Protein AF-A0A212EVF3-F1 (afdb_monomer_lite)

Organism: NCBI:txid278856

InterPro domains:
  IPR004855 Transcription factor IIA, alpha/beta subunit [PF03153] (1-49)
  IPR004855 Transcription factor IIA, alpha/beta subunit [PTHR12694] (2-49)
  IPR009088 Transcription factor IIA, beta-barrel [G3DSA:2.30.18.10] (3-49)
  IPR009088 Transcription factor IIA, beta-barrel [SSF50784] (2-49)

Structure (mmCIF, N/CA/C/O backbone):
data_AF-A0A212EVF3-F1
#
_entry.id   AF-A0A212EVF3-F1
#
loop_
_atom_site.group_PDB
_atom_site.id
_atom_site.type_symbol
_atom_site.label_atom_id
_atom_site.label_alt_id
_atom_site.label_comp_id
_atom_site.label_asym_id
_atom_site.label_entity_id
_atom_site.label_seq_id
_atom_site.pdbx_PDB_ins_code
_atom_site.Cartn_x
_atom_site.Cartn_y
_atom_site.Cartn_z
_atom_site.occupancy
_atom_site.B_iso_or_equiv
_atom_site.auth_seq_id
_atom_site.auth_comp_id
_atom_site.auth_asym_id
_atom_site.auth_atom_id
_atom_site.pdbx_PDB_model_num
ATOM 1 N N . MET A 1 1 ? -9.594 -19.806 11.504 1.00 51.25 1 MET A N 1
ATOM 2 C CA . MET A 1 1 ? -9.602 -18.766 10.455 1.00 51.25 1 MET A CA 1
ATOM 3 C C . MET A 1 1 ? -8.591 -17.737 10.926 1.00 51.25 1 MET A C 1
ATOM 5 O O . MET A 1 1 ? -8.680 -17.368 12.086 1.00 51.25 1 MET A O 1
ATOM 9 N N . PHE A 1 2 ? -7.550 -17.431 10.155 1.00 61.06 2 PHE A N 1
ATOM 10 C CA . PHE A 1 2 ? -6.524 -16.487 10.606 1.00 61.06 2 PHE A CA 1
ATOM 11 C C . PHE A 1 2 ? -7.074 -15.073 10.423 1.00 61.06 2 PHE A C 1
ATOM 13 O O . PHE A 1 2 ? -7.209 -14.626 9.284 1.00 61.06 2 PHE A O 1
ATOM 20 N N . ASP A 1 3 ? -7.440 -14.408 11.517 1.00 58.47 3 ASP A N 1
ATOM 21 C CA . ASP A 1 3 ? -7.723 -12.977 11.481 1.00 58.47 3 ASP A CA 1
ATOM 22 C C . ASP A 1 3 ? -6.415 -12.257 11.148 1.00 58.47 3 ASP A C 1
ATOM 24 O O . ASP A 1 3 ? -5.37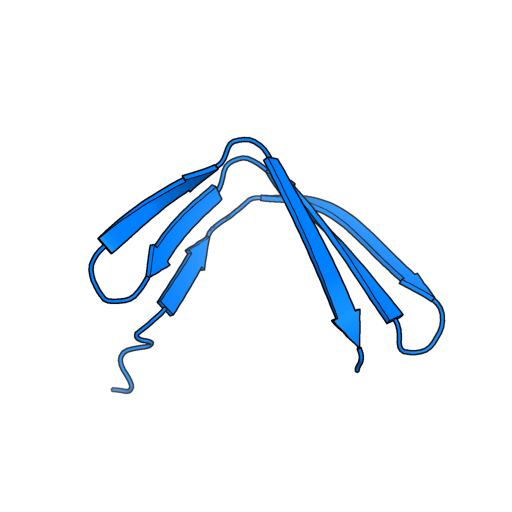8 -12.469 11.775 1.00 58.47 3 ASP A O 1
ATOM 28 N N . THR A 1 4 ? -6.429 -11.483 10.069 1.00 66.50 4 THR A N 1
ATOM 29 C CA . THR A 1 4 ? -5.299 -10.625 9.724 1.00 66.50 4 THR A CA 1
ATOM 30 C C . THR A 1 4 ? -5.439 -9.356 10.555 1.00 66.50 4 THR A C 1
ATOM 32 O O . THR A 1 4 ? -6.342 -8.568 10.297 1.00 66.50 4 THR A O 1
ATOM 35 N N . ASP A 1 5 ? -4.549 -9.153 11.530 1.00 78.50 5 ASP A N 1
ATOM 36 C CA . ASP A 1 5 ? -4.604 -8.017 12.472 1.00 78.50 5 ASP A CA 1
ATOM 37 C C . ASP A 1 5 ? -4.505 -6.635 11.801 1.00 78.50 5 ASP A C 1
ATOM 39 O O . ASP A 1 5 ? -4.877 -5.622 12.394 1.00 78.50 5 ASP A O 1
ATOM 43 N N . ASN A 1 6 ? -3.961 -6.576 10.579 1.00 91.38 6 ASN A N 1
ATOM 44 C CA . ASN A 1 6 ? -3.708 -5.336 9.853 1.00 91.38 6 ASN A CA 1
ATOM 45 C C . ASN A 1 6 ? -4.067 -5.481 8.371 1.00 91.38 6 ASN A C 1
ATOM 47 O O . ASN A 1 6 ? -3.410 -6.223 7.639 1.00 91.38 6 ASN A O 1
ATOM 51 N N . VAL A 1 7 ? -5.072 -4.742 7.907 1.00 94.75 7 VAL A N 1
ATOM 52 C CA . VAL A 1 7 ? -5.553 -4.787 6.520 1.00 94.75 7 VAL A CA 1
ATOM 53 C C . VAL A 1 7 ? -5.591 -3.383 5.932 1.00 94.75 7 VAL A C 1
ATOM 55 O O . VAL A 1 7 ? -6.050 -2.439 6.572 1.00 94.75 7 VAL A O 1
ATOM 58 N N . VAL A 1 8 ? -5.142 -3.254 4.683 1.00 96.94 8 VAL A N 1
ATOM 59 C CA . VAL A 1 8 ? -5.226 -2.021 3.894 1.00 96.94 8 VAL A CA 1
ATOM 60 C C . VAL A 1 8 ? -6.010 -2.303 2.618 1.00 96.94 8 VAL A C 1
ATOM 62 O O . VAL A 1 8 ? -5.610 -3.141 1.813 1.00 96.94 8 VAL A O 1
ATOM 65 N N . VAL A 1 9 ? -7.107 -1.577 2.416 1.00 97.44 9 VAL A N 1
ATOM 66 C CA . VAL A 1 9 ? -7.897 -1.582 1.180 1.00 97.44 9 VAL A CA 1
ATOM 67 C C . VAL A 1 9 ? -7.755 -0.214 0.533 1.00 97.44 9 VAL A C 1
ATOM 69 O O . VAL A 1 9 ? -8.058 0.797 1.157 1.00 97.44 9 VAL A O 1
ATOM 72 N N . CYS A 1 10 ? -7.266 -0.157 -0.702 1.00 98.25 10 CYS A N 1
ATOM 73 C CA . CYS A 1 10 ? -7.046 1.101 -1.414 1.00 98.25 10 CYS A CA 1
ATOM 74 C C . CYS A 1 10 ? -7.029 0.889 -2.929 1.00 98.25 10 CYS A C 1
ATOM 76 O O . CYS A 1 10 ? -7.007 -0.242 -3.418 1.00 98.25 10 CYS A O 1
ATOM 78 N N . GLN A 1 11 ? -7.013 1.992 -3.670 1.00 98.50 11 GLN A N 1
ATOM 79 C CA . GLN A 1 11 ? -6.750 1.996 -5.104 1.00 98.50 11 GLN A CA 1
ATOM 80 C C . GLN A 1 11 ? -5.277 2.335 -5.359 1.00 98.50 11 GLN A C 1
ATOM 82 O O . GLN A 1 11 ? -4.618 2.977 -4.539 1.00 98.50 11 GLN A O 1
ATOM 87 N N . TYR A 1 12 ? -4.749 1.945 -6.518 1.00 97.81 12 TYR A N 1
ATOM 88 C CA . TYR A 1 12 ? -3.414 2.355 -6.947 1.00 97.81 12 TYR A CA 1
ATOM 89 C C . TYR A 1 12 ? -3.500 3.415 -8.045 1.00 97.81 12 TYR A C 1
ATOM 91 O O . TYR A 1 12 ? -4.328 3.326 -8.949 1.00 97.81 12 TYR A O 1
ATOM 99 N N . ASP A 1 13 ? -2.609 4.401 -7.984 1.00 98.12 13 ASP A N 1
ATOM 100 C CA . ASP A 1 13 ? -2.352 5.312 -9.102 1.00 98.12 13 ASP A CA 1
ATOM 101 C C . ASP A 1 13 ? -1.225 4.773 -9.980 1.00 98.12 13 ASP A C 1
ATOM 103 O O . ASP A 1 13 ? -1.324 4.748 -11.207 1.00 98.12 13 ASP A O 1
ATOM 107 N N . LYS A 1 14 ? -0.124 4.336 -9.357 1.00 98.31 14 LYS A N 1
ATOM 108 C CA . LYS A 1 14 ? 1.064 3.888 -10.084 1.00 98.31 14 LYS A CA 1
ATOM 109 C C . LYS A 1 14 ? 1.868 2.893 -9.263 1.00 98.31 14 LYS A C 1
ATOM 111 O O . LYS A 1 14 ? 2.322 3.209 -8.168 1.00 98.31 14 LYS A O 1
ATOM 116 N N . ILE A 1 15 ? 2.114 1.722 -9.840 1.00 98.06 15 ILE A N 1
ATOM 117 C CA . ILE A 1 15 ? 3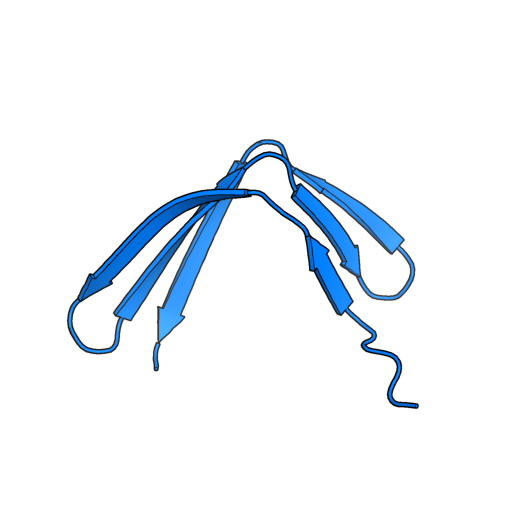.034 0.724 -9.292 1.00 98.06 15 ILE A CA 1
ATOM 118 C C . ILE A 1 15 ? 4.241 0.630 -10.220 1.00 98.06 15 ILE A C 1
ATOM 120 O O . ILE A 1 15 ? 4.086 0.507 -11.435 1.00 98.06 15 ILE A O 1
ATOM 124 N N . THR A 1 16 ? 5.451 0.710 -9.668 1.00 98.19 16 THR A N 1
ATOM 125 C CA . THR A 1 16 ? 6.684 0.574 -10.456 1.00 98.19 16 THR A CA 1
ATOM 126 C C . THR A 1 16 ? 7.674 -0.361 -9.795 1.00 98.19 16 THR A C 1
ATOM 128 O O . THR A 1 16 ? 7.707 -0.490 -8.572 1.00 98.19 16 THR A O 1
ATOM 131 N N . ARG A 1 17 ? 8.517 -0.976 -10.624 1.00 97.75 17 ARG A N 1
ATOM 132 C CA . ARG A 1 17 ? 9.599 -1.848 -10.183 1.00 97.75 17 ARG A CA 1
ATOM 133 C C . ARG A 1 17 ? 10.881 -1.531 -10.940 1.00 97.75 17 ARG A C 1
ATOM 135 O O . ARG A 1 17 ? 10.857 -1.390 -12.160 1.00 97.75 17 ARG A O 1
ATOM 142 N N . SER A 1 18 ? 12.000 -1.483 -10.223 1.00 97.69 18 SER A N 1
ATOM 143 C CA . SER A 1 18 ? 13.348 -1.450 -10.793 1.00 97.69 18 SER A CA 1
ATOM 144 C C . SER A 1 18 ? 14.215 -2.482 -10.081 1.00 97.69 18 SER A C 1
ATOM 146 O O . SER A 1 18 ? 14.538 -2.329 -8.904 1.00 97.69 18 SER A O 1
ATOM 148 N N . ARG A 1 19 ? 14.572 -3.561 -10.789 1.00 96.88 19 ARG A N 1
ATOM 149 C CA . ARG A 1 19 ? 15.205 -4.758 -10.203 1.00 96.88 19 ARG A CA 1
ATOM 150 C C . ARG A 1 19 ? 14.361 -5.309 -9.041 1.00 96.88 19 ARG A C 1
ATOM 152 O O . ARG A 1 19 ? 13.215 -5.688 -9.279 1.00 96.88 19 ARG A O 1
ATOM 159 N N . ASN A 1 20 ? 14.902 -5.359 -7.828 1.00 97.38 20 ASN A N 1
ATOM 160 C CA . ASN A 1 20 ? 14.218 -5.820 -6.621 1.00 97.38 20 ASN A CA 1
ATOM 161 C C . ASN A 1 20 ? 13.488 -4.696 -5.866 1.00 97.38 20 ASN A C 1
ATOM 163 O O . ASN A 1 20 ? 12.786 -4.979 -4.904 1.00 97.38 20 ASN A O 1
ATOM 167 N N . LYS A 1 21 ? 13.617 -3.436 -6.298 1.00 97.94 21 LYS A N 1
ATOM 168 C CA . LYS A 1 21 ? 12.974 -2.292 -5.643 1.00 97.94 21 LYS A CA 1
ATOM 169 C C . LYS A 1 21 ? 11.587 -2.041 -6.213 1.00 97.94 21 LYS A C 1
ATOM 171 O O . LYS A 1 21 ? 11.434 -1.877 -7.427 1.00 97.94 21 LYS A O 1
ATOM 176 N N . TRP A 1 22 ? 10.607 -1.946 -5.330 1.00 98.38 22 TRP A N 1
ATOM 177 C CA . TRP A 1 22 ? 9.215 -1.633 -5.619 1.00 98.38 22 TRP A CA 1
ATOM 178 C C . TRP A 1 22 ? 8.860 -0.251 -5.092 1.00 98.38 22 TRP A C 1
ATOM 180 O O . TRP A 1 22 ? 9.241 0.102 -3.979 1.00 98.38 22 TRP A O 1
ATOM 190 N N . LYS A 1 23 ? 8.103 0.508 -5.888 1.00 98.31 23 LYS A N 1
ATOM 191 C CA . LYS A 1 23 ? 7.452 1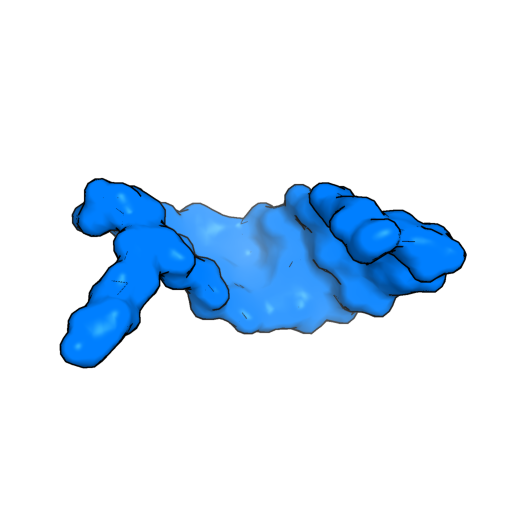.743 -5.443 1.00 98.31 23 LYS A CA 1
ATOM 192 C C . LYS A 1 23 ? 5.956 1.679 -5.688 1.00 98.31 23 LYS A C 1
ATOM 194 O O . LYS A 1 23 ? 5.524 1.321 -6.790 1.00 98.31 23 LYS A O 1
ATOM 199 N N . PHE A 1 24 ? 5.194 2.096 -4.687 1.00 98.50 24 PHE A N 1
ATOM 200 C CA . PHE A 1 24 ? 3.739 2.108 -4.676 1.00 98.50 24 PHE A CA 1
ATOM 201 C C . PHE A 1 24 ? 3.255 3.546 -4.510 1.00 98.50 24 PHE A C 1
ATOM 203 O O . PHE A 1 24 ? 3.608 4.212 -3.541 1.00 98.50 24 PHE A O 1
ATOM 210 N N . HIS A 1 25 ? 2.434 4.012 -5.444 1.00 98.50 25 HIS A N 1
ATOM 211 C CA . HIS A 1 25 ? 1.639 5.226 -5.306 1.00 98.50 25 HIS A CA 1
ATOM 212 C C . HIS A 1 25 ? 0.170 4.808 -5.224 1.00 98.50 25 HIS A C 1
ATOM 214 O O . HIS A 1 25 ? -0.385 4.289 -6.198 1.00 98.50 25 HIS A O 1
ATOM 220 N N . LEU A 1 26 ? -0.430 4.995 -4.052 1.00 98.69 26 LEU A N 1
ATOM 221 C CA . LEU A 1 26 ? -1.768 4.535 -3.683 1.00 98.69 26 LEU A CA 1
ATOM 222 C C . LEU A 1 26 ? -2.674 5.725 -3.354 1.00 98.69 26 LEU A C 1
ATOM 224 O O . LEU A 1 26 ? -2.188 6.790 -2.958 1.00 98.69 26 LEU A O 1
ATOM 228 N N . LYS A 1 27 ? -3.988 5.528 -3.468 1.00 98.62 27 LYS A N 1
ATOM 229 C CA . LYS A 1 27 ? -5.013 6.530 -3.154 1.00 98.62 27 LYS A CA 1
ATOM 230 C C . LYS A 1 27 ? -6.283 5.916 -2.565 1.00 98.62 27 LYS A C 1
ATOM 232 O O . LYS A 1 27 ? -6.491 4.708 -2.672 1.00 98.62 27 LYS A O 1
ATOM 237 N N . ASP A 1 28 ? -7.123 6.774 -1.989 1.00 98.56 28 ASP A 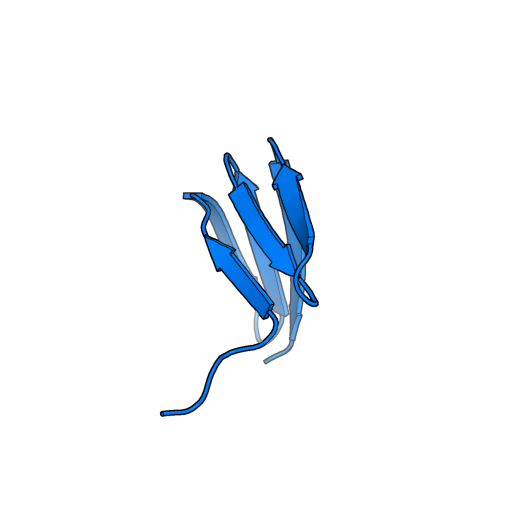N 1
ATOM 238 C CA . ASP A 1 28 ? -8.470 6.453 -1.493 1.00 98.56 28 ASP A CA 1
ATOM 239 C C . ASP A 1 28 ? -8.495 5.195 -0.609 1.00 98.56 28 ASP A C 1
ATOM 241 O O . ASP A 1 28 ? -9.212 4.230 -0.880 1.00 98.56 28 ASP A O 1
ATOM 245 N N . GLY A 1 29 ? -7.632 5.177 0.409 1.00 98.19 29 GLY A N 1
ATOM 246 C CA . GLY A 1 29 ? -7.395 3.998 1.229 1.00 98.19 29 GLY A CA 1
ATOM 247 C C . GLY A 1 29 ? -8.053 4.035 2.600 1.00 98.19 29 GLY A C 1
ATOM 248 O O . GLY A 1 29 ? -8.091 5.074 3.261 1.00 98.19 29 GLY A O 1
ATOM 249 N N . ILE A 1 30 ? -8.503 2.861 3.037 1.00 98.00 30 ILE A N 1
ATOM 250 C CA . ILE A 1 30 ? -8.995 2.554 4.379 1.00 98.00 30 ILE A CA 1
ATOM 251 C C . ILE A 1 30 ? -8.080 1.476 4.961 1.00 98.00 30 ILE A C 1
ATOM 253 O O . ILE A 1 30 ? -7.793 0.470 4.308 1.00 98.00 30 ILE A O 1
ATOM 257 N N . MET A 1 31 ? -7.602 1.691 6.180 1.00 97.62 31 MET A N 1
ATOM 258 C CA . MET A 1 31 ? -6.715 0.772 6.883 1.00 97.62 31 MET A CA 1
ATOM 259 C C . MET A 1 31 ? -7.324 0.427 8.231 1.00 97.62 31 MET A C 1
ATOM 261 O O . MET A 1 31 ? -7.641 1.332 8.997 1.00 97.62 31 MET A O 1
ATOM 265 N N . ASN A 1 32 ? -7.434 -0.859 8.532 1.00 95.25 32 ASN A N 1
A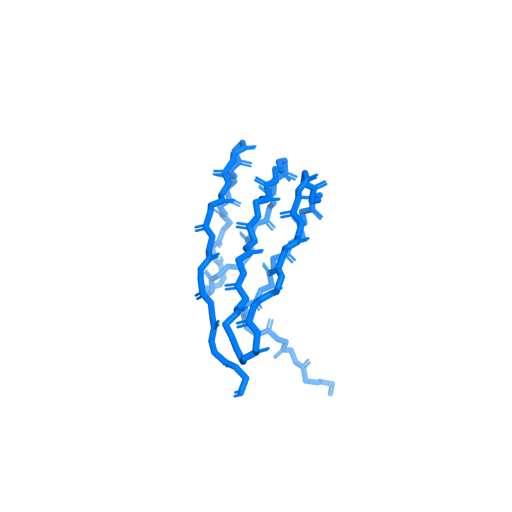TOM 266 C CA . ASN A 1 32 ? -7.677 -1.331 9.885 1.00 95.25 32 ASN A CA 1
ATOM 267 C C . ASN A 1 32 ? -6.341 -1.832 10.426 1.00 95.25 32 ASN A C 1
ATOM 269 O O . ASN A 1 32 ? -5.794 -2.793 9.887 1.00 95.25 32 ASN A O 1
ATOM 273 N N . LEU A 1 33 ? -5.783 -1.130 11.413 1.00 94.62 33 LEU A N 1
ATOM 274 C CA . LEU A 1 33 ? -4.484 -1.442 12.001 1.00 94.62 33 LEU A CA 1
ATOM 275 C C . LEU A 1 33 ? -4.628 -1.577 13.515 1.00 94.62 33 LEU A C 1
ATOM 277 O O . LEU A 1 33 ? -5.021 -0.618 14.183 1.00 94.62 33 LEU A O 1
ATOM 281 N N . SER A 1 34 ? -4.314 -2.752 14.059 1.00 92.06 34 SER A N 1
ATOM 282 C CA . SER A 1 34 ? -4.428 -3.052 15.494 1.00 92.06 34 SER A CA 1
ATOM 283 C C . SER A 1 34 ? -5.801 -2.679 16.077 1.00 92.06 34 SER A C 1
ATOM 285 O O . SER A 1 34 ? -5.896 -2.082 17.151 1.00 92.06 34 SER A O 1
ATOM 287 N N . GLY A 1 35 ? -6.874 -2.972 15.332 1.00 90.44 35 GLY A N 1
ATOM 288 C CA . GLY A 1 35 ? -8.253 -2.669 15.726 1.00 90.44 35 GLY A CA 1
ATOM 289 C C . GLY A 1 35 ? -8.658 -1.196 15.610 1.00 90.44 35 GLY A C 1
ATOM 290 O O . GLY A 1 35 ? -9.740 -0.831 16.068 1.00 90.44 35 GLY A O 1
ATOM 291 N N . LYS A 1 36 ? -7.820 -0.340 15.012 1.00 94.06 36 LYS A N 1
ATOM 292 C CA . LYS A 1 36 ? -8.124 1.074 14.778 1.00 94.06 36 LYS A CA 1
ATOM 293 C C . LYS A 1 36 ? -8.192 1.396 13.290 1.00 94.06 36 LYS A C 1
ATOM 295 O O . LYS A 1 36 ? -7.327 0.993 12.516 1.00 94.06 36 LYS A O 1
ATOM 300 N N . ASP A 1 37 ? -9.196 2.186 12.924 1.00 96.06 37 ASP A N 1
ATOM 301 C CA . ASP A 1 37 ? -9.410 2.613 11.547 1.00 96.06 37 ASP A CA 1
ATOM 302 C C . ASP A 1 37 ? -8.651 3.901 11.219 1.00 96.06 37 ASP A C 1
ATOM 304 O O . ASP A 1 37 ? -8.632 4.872 11.984 1.00 96.06 37 ASP A O 1
ATOM 308 N N . TYR A 1 38 ? -8.050 3.906 10.036 1.00 97.81 38 TYR A N 1
ATOM 309 C CA . TYR A 1 38 ? -7.340 5.027 9.446 1.00 97.81 38 TYR A CA 1
ATOM 310 C C . TYR A 1 38 ? -7.769 5.188 7.994 1.00 97.81 38 TYR A C 1
ATOM 312 O O . TYR A 1 38 ? -8.077 4.217 7.305 1.00 97.81 38 TYR A O 1
ATOM 320 N N . VAL A 1 39 ? -7.733 6.423 7.506 1.00 98.19 39 VAL A N 1
ATOM 321 C CA . VAL A 1 39 ? -8.014 6.736 6.105 1.00 98.19 39 VAL A CA 1
ATOM 322 C C . VAL A 1 39 ? -6.891 7.580 5.525 1.00 98.19 39 VAL A C 1
ATOM 324 O O . VAL A 1 39 ? -6.295 8.400 6.227 1.00 98.19 39 VAL A O 1
ATOM 327 N N . PHE A 1 40 ? -6.603 7.396 4.241 1.00 98.44 40 PHE A N 1
ATOM 328 C CA . PHE A 1 40 ? -5.665 8.240 3.509 1.00 98.44 40 PHE A CA 1
ATOM 329 C C . PHE A 1 40 ? -6.214 8.601 2.130 1.00 98.44 40 PHE A C 1
ATOM 331 O O . PHE A 1 40 ? -6.787 7.768 1.433 1.00 98.44 40 PHE A O 1
ATOM 338 N N . GLN A 1 41 ? -5.984 9.843 1.701 1.00 98.44 41 GLN A N 1
ATOM 339 C CA . GLN A 1 41 ? -6.246 10.240 0.313 1.00 98.44 41 GLN A CA 1
ATOM 340 C C . GLN A 1 41 ? -5.132 9.775 -0.625 1.00 98.44 41 GLN A C 1
ATOM 342 O O . GLN A 1 41 ? -5.408 9.356 -1.743 1.00 98.44 41 GLN A O 1
ATOM 347 N N . LYS A 1 42 ? -3.872 9.846 -0.177 1.00 98.31 42 LYS A N 1
ATOM 348 C CA . LYS A 1 42 ? -2.688 9.392 -0.918 1.00 98.31 42 LYS A CA 1
ATOM 349 C C . LYS A 1 42 ? -1.689 8.728 0.023 1.00 98.31 42 LYS A C 1
ATOM 351 O O . LYS A 1 42 ? -1.491 9.217 1.133 1.00 98.31 42 LYS A O 1
ATOM 356 N N . ALA A 1 43 ? -1.034 7.670 -0.444 1.00 98.38 43 ALA A N 1
ATOM 357 C CA . ALA A 1 43 ? 0.066 7.013 0.254 1.00 98.38 43 ALA A CA 1
ATOM 358 C C . ALA A 1 43 ? 1.173 6.627 -0.734 1.00 98.38 43 ALA A C 1
ATOM 360 O O . ALA A 1 43 ? 0.901 6.130 -1.826 1.00 98.38 43 ALA A O 1
ATOM 361 N N . ASN A 1 44 ? 2.427 6.858 -0.343 1.00 98.19 44 ASN A N 1
ATOM 362 C CA . ASN A 1 44 ? 3.605 6.444 -1.100 1.00 98.19 44 ASN A CA 1
ATOM 363 C C . ASN A 1 44 ? 4.375 5.410 -0.278 1.00 98.19 44 ASN A C 1
ATOM 365 O O . ASN A 1 44 ? 4.578 5.625 0.916 1.00 98.19 44 ASN A O 1
ATOM 369 N N . GLY A 1 45 ? 4.809 4.322 -0.908 1.00 97.88 45 GLY A N 1
ATOM 370 C CA . GLY A 1 45 ? 5.589 3.274 -0.254 1.00 97.88 45 GLY A CA 1
ATOM 371 C C . GLY A 1 45 ? 6.743 2.783 -1.119 1.00 97.88 45 GLY A C 1
ATOM 372 O O . GLY A 1 45 ? 6.639 2.759 -2.346 1.0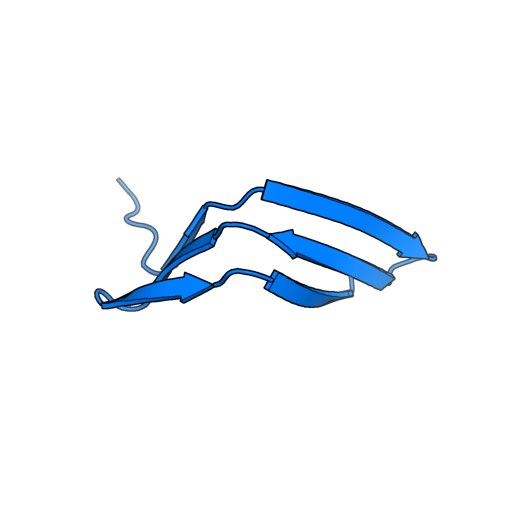0 97.88 45 GLY A O 1
ATOM 373 N N . ASP A 1 46 ? 7.812 2.342 -0.465 1.00 98.06 46 ASP A N 1
ATOM 374 C CA . ASP A 1 46 ? 8.959 1.672 -1.074 1.00 98.06 46 ASP A CA 1
ATOM 375 C C . ASP A 1 46 ? 9.131 0.291 -0.409 1.00 98.06 46 ASP A C 1
ATOM 377 O O . ASP A 1 46 ? 8.962 0.165 0.804 1.00 98.06 46 ASP A O 1
ATOM 381 N N . ALA A 1 47 ? 9.455 -0.746 -1.186 1.00 97.62 47 ALA A N 1
ATOM 382 C CA . ALA A 1 47 ? 9.768 -2.084 -0.667 1.00 97.62 47 ALA A CA 1
ATOM 383 C C . ALA A 1 47 ? 10.875 -2.767 -1.480 1.00 97.62 47 ALA A C 1
ATOM 385 O O . ALA A 1 47 ? 11.113 -2.421 -2.639 1.00 97.62 47 ALA A O 1
ATOM 386 N N . GLU A 1 48 ? 11.521 -3.769 -0.888 1.00 97.50 48 GLU A N 1
ATOM 387 C CA . GLU A 1 48 ? 12.467 -4.656 -1.569 1.00 97.50 48 GLU A CA 1
ATOM 388 C C . GLU A 1 48 ? 11.917 -6.090 -1.580 1.00 97.50 48 GLU A C 1
ATOM 390 O O . GLU A 1 48 ? 11.312 -6.523 -0.599 1.00 97.50 48 GLU A O 1
ATOM 395 N N . TRP A 1 49 ? 12.078 -6.782 -2.713 1.00 91.06 49 TRP A N 1
ATOM 396 C CA . TRP A 1 49 ? 11.795 -8.214 -2.867 1.00 91.06 49 TRP A CA 1
ATOM 397 C C . TRP A 1 49 ? 13.039 -9.049 -2.580 1.00 91.06 49 TRP A C 1
ATOM 399 O O . TRP A 1 49 ? 14.121 -8.660 -3.091 1.00 91.06 49 TRP A O 1
#

Radius of gyration: 12.56 Å; chains: 1; bounding box: 25×29×26 Å

Secondary structure (DSSP, 8-state):
----SEEEEEEEEEEEEETTEEEEEEEEEEEEETTEEEEEEEEEEEEE-

pLDDT: mean 93.61, std 10.86, range [51.25, 98.69]

Sequence (49 aa):
MFDTDNVVVCQYDKITRSRNKWKFHLKDGIMNLSGKDYVFQKANGDAEW

Foldseek 3Di:
DDDDQKDKDWAFPDWDDDPQKIKTWTAFMWMRHNNDIDTGGIDIDMDGD